Protein AF-A0A497M1I3-F1 (afdb_monomer_lite)

Sequence (72 aa):
MKLITLYLPEPYIEALDKLVSEKFYPNRAEAIRTAILDMIREELWTRKSMKAVRRKNGRRKSRRRRKIASKA

Radius of gyration: 23.24 Å; chains: 1; bounding box: 44×47×54 Å

pLDDT: mean 84.69, std 14.95, range [56.22, 98.56]

Structure (mmCIF, N/CA/C/O backbone):
data_AF-A0A497M1I3-F1
#
_entry.id   AF-A0A497M1I3-F1
#
loop_
_atom_site.group_PDB
_atom_site.id
_atom_site.type_symbol
_atom_site.label_atom_id
_atom_site.label_alt_id
_atom_site.label_comp_id
_atom_site.label_asym_id
_atom_site.label_entity_id
_atom_site.label_seq_id
_atom_site.pdbx_PDB_ins_code
_atom_site.Cartn_x
_atom_site.Cartn_y
_atom_site.Cartn_z
_atom_site.occupancy
_atom_site.B_iso_or_equiv
_atom_site.auth_seq_id
_atom_site.auth_comp_id
_atom_site.auth_asym_id
_atom_site.auth_atom_id
_atom_site.pdbx_PDB_model_num
ATOM 1 N N . MET A 1 1 ? 9.575 13.724 2.613 1.00 84.44 1 MET A N 1
ATOM 2 C CA . MET A 1 1 ? 9.366 12.524 1.764 1.00 84.44 1 MET A CA 1
ATOM 3 C C . MET A 1 1 ? 10.209 12.656 0.503 1.00 84.44 1 MET A C 1
ATOM 5 O O . MET A 1 1 ? 10.551 13.779 0.164 1.00 84.44 1 MET A O 1
ATOM 9 N N . LYS A 1 2 ? 10.574 11.552 -0.160 1.00 93.44 2 LYS A N 1
ATOM 10 C CA . LYS A 1 2 ? 11.233 11.567 -1.481 1.00 93.44 2 LYS A CA 1
ATOM 11 C C . LYS A 1 2 ? 10.229 11.104 -2.543 1.00 93.44 2 LYS A C 1
ATOM 13 O O . LYS A 1 2 ? 9.426 10.223 -2.240 1.00 93.44 2 LYS A O 1
ATOM 18 N N . LEU A 1 3 ? 10.262 11.696 -3.738 1.00 94.69 3 LEU A N 1
ATOM 19 C CA . LEU A 1 3 ? 9.409 11.293 -4.861 1.00 94.69 3 LEU A CA 1
ATOM 20 C C . LEU A 1 3 ? 9.935 9.993 -5.477 1.00 94.69 3 LEU A C 1
ATOM 22 O O . LEU A 1 3 ? 11.136 9.858 -5.706 1.00 94.69 3 LEU A O 1
ATOM 26 N N . ILE A 1 4 ? 9.028 9.056 -5.737 1.00 94.94 4 ILE A N 1
ATOM 27 C CA . ILE A 1 4 ? 9.299 7.811 -6.453 1.00 94.94 4 ILE A CA 1
ATOM 28 C C . ILE A 1 4 ? 8.231 7.688 -7.536 1.00 94.94 4 ILE A C 1
ATOM 30 O O . ILE A 1 4 ? 7.043 7.794 -7.234 1.00 94.94 4 ILE A O 1
ATOM 34 N N . THR A 1 5 ? 8.663 7.456 -8.772 1.00 96.12 5 THR A N 1
ATOM 35 C CA . THR A 1 5 ? 7.782 7.181 -9.911 1.00 96.12 5 THR A CA 1
ATOM 36 C C . THR A 1 5 ? 7.908 5.707 -10.269 1.00 96.12 5 THR A C 1
ATOM 38 O O . THR A 1 5 ? 9.020 5.185 -10.344 1.00 96.12 5 THR A O 1
ATOM 41 N N . LEU A 1 6 ? 6.781 5.031 -10.472 1.00 95.19 6 LEU A N 1
ATOM 42 C CA . LEU A 1 6 ? 6.731 3.627 -10.864 1.00 95.19 6 LEU A CA 1
ATOM 43 C C . LEU A 1 6 ? 5.567 3.386 -11.831 1.00 95.19 6 LEU A C 1
ATOM 45 O O . LEU A 1 6 ? 4.581 4.120 -11.803 1.00 95.19 6 LEU A O 1
ATOM 49 N N . TYR A 1 7 ? 5.686 2.354 -12.661 1.00 97.62 7 TYR A N 1
ATOM 50 C CA . TYR A 1 7 ? 4.617 1.899 -13.548 1.00 97.62 7 TYR A CA 1
ATOM 51 C C . TYR A 1 7 ? 3.900 0.709 -12.906 1.00 97.62 7 TYR A C 1
ATOM 53 O O . TYR A 1 7 ? 4.557 -0.216 -12.425 1.00 97.62 7 TYR A O 1
ATOM 61 N N . LEU A 1 8 ? 2.567 0.734 -12.896 1.00 97.25 8 LEU A N 1
ATOM 62 C CA . LEU A 1 8 ? 1.721 -0.359 -12.414 1.00 97.25 8 LEU A CA 1
ATOM 63 C C . LEU A 1 8 ? 0.720 -0.758 -13.503 1.00 97.25 8 LEU A C 1
ATOM 65 O O . LEU A 1 8 ? 0.318 0.103 -14.284 1.00 97.25 8 LEU A O 1
ATOM 69 N N . PRO A 1 9 ? 0.291 -2.030 -13.543 1.00 98.56 9 PRO A N 1
ATOM 70 C CA . PRO A 1 9 ? -0.856 -2.437 -14.344 1.00 98.56 9 PRO A CA 1
ATOM 71 C C . PRO A 1 9 ? -2.117 -1.651 -13.965 1.00 98.56 9 PRO A C 1
ATOM 73 O O . PRO A 1 9 ? -2.353 -1.403 -12.779 1.00 98.56 9 PRO A O 1
ATOM 76 N N . GLU A 1 10 ? -2.955 -1.342 -14.956 1.00 98.25 10 GLU A N 1
ATOM 77 C CA . GLU A 1 10 ? -4.202 -0.585 -14.766 1.00 98.25 10 GLU A CA 1
ATOM 78 C C . GLU A 1 10 ? -5.109 -1.149 -13.656 1.00 98.25 10 GLU A C 1
ATOM 80 O O . GLU A 1 10 ? -5.514 -0.377 -12.785 1.00 98.25 10 GLU A O 1
ATOM 85 N N . PRO A 1 11 ? -5.328 -2.480 -13.545 1.00 98.50 11 PRO A N 1
ATOM 86 C CA . PRO A 1 11 ? -6.187 -3.028 -12.493 1.00 98.50 11 PRO A CA 1
ATOM 87 C C . PRO A 1 11 ? -5.715 -2.698 -11.069 1.00 98.50 11 PRO A C 1
ATOM 89 O O . PRO A 1 11 ? -6.509 -2.660 -10.131 1.00 98.50 11 PRO A O 1
ATOM 92 N N . TYR A 1 12 ? -4.413 -2.465 -10.872 1.00 98.25 1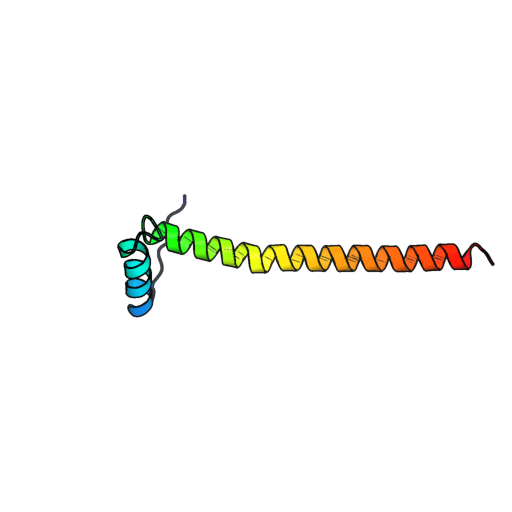2 TYR A N 1
ATOM 93 C CA . TYR A 1 12 ? -3.878 -2.100 -9.559 1.00 98.25 12 TYR A CA 1
ATOM 94 C C . TYR A 1 12 ? -4.116 -0.623 -9.253 1.00 98.25 12 TYR A C 1
ATOM 96 O O . TYR A 1 12 ? -4.336 -0.269 -8.095 1.00 98.25 12 TYR A O 1
ATOM 104 N N . ILE A 1 13 ? -4.099 0.234 -10.276 1.00 98.06 13 ILE A N 1
ATOM 105 C CA . ILE A 1 13 ? -4.465 1.644 -10.136 1.00 98.06 13 ILE A CA 1
ATOM 106 C C . ILE A 1 13 ? -5.948 1.761 -9.778 1.00 98.06 13 ILE A C 1
ATOM 108 O O . ILE A 1 13 ? -6.272 2.436 -8.802 1.00 98.06 13 ILE A O 1
ATOM 112 N N . GLU A 1 14 ? -6.818 1.025 -10.472 1.00 98.50 14 GLU A N 1
ATOM 113 C CA . GLU A 1 14 ? -8.256 0.968 -10.176 1.00 98.50 14 GLU A CA 1
ATOM 114 C C . GLU A 1 14 ? -8.535 0.466 -8.750 1.00 98.50 14 GLU A C 1
ATOM 116 O O . GLU A 1 14 ? -9.356 1.030 -8.023 1.00 98.50 14 GLU A O 1
ATOM 121 N N . ALA A 1 15 ? -7.812 -0.564 -8.298 1.00 98.31 15 ALA A N 1
ATOM 122 C CA . ALA A 1 15 ? -7.930 -1.054 -6.927 1.00 98.31 15 ALA A CA 1
ATOM 123 C C . ALA A 1 15 ? -7.501 0.003 -5.891 1.00 98.31 15 ALA A C 1
ATOM 125 O O . ALA A 1 15 ? -8.172 0.178 -4.871 1.00 98.31 15 ALA A O 1
ATOM 126 N N . LEU A 1 16 ? -6.413 0.740 -6.148 1.00 98.31 16 LEU A N 1
ATOM 127 C CA . LEU A 1 16 ? -5.979 1.851 -5.293 1.00 98.31 16 LEU A CA 1
ATOM 128 C C . LEU A 1 16 ? -7.003 2.988 -5.274 1.00 98.31 16 LEU A C 1
ATOM 130 O O . LEU A 1 16 ? -7.227 3.585 -4.222 1.00 98.31 16 LEU A O 1
ATOM 134 N N . ASP A 1 17 ? -7.635 3.278 -6.409 1.00 98.44 17 ASP A N 1
ATOM 135 C CA . ASP A 1 17 ? -8.717 4.256 -6.489 1.00 98.44 17 ASP A CA 1
ATOM 136 C C . ASP A 1 17 ? -9.910 3.864 -5.645 1.00 98.44 17 ASP A C 1
ATOM 138 O O . ASP A 1 17 ? -10.403 4.686 -4.872 1.00 98.44 17 ASP A O 1
ATOM 142 N N . LYS A 1 18 ? -10.319 2.597 -5.724 1.00 98.56 18 LYS A N 1
ATOM 143 C CA . LYS A 1 18 ? -11.418 2.074 -4.919 1.00 98.56 18 LYS A CA 1
ATOM 144 C C . LYS A 1 18 ? -11.159 2.264 -3.423 1.00 98.56 18 LYS A C 1
ATOM 146 O O . LYS A 1 18 ? -12.017 2.784 -2.709 1.00 98.56 18 LYS A O 1
ATOM 151 N N . LEU A 1 19 ? -9.947 1.944 -2.963 1.00 98.50 19 LEU A N 1
ATOM 152 C CA . LEU A 1 19 ? -9.537 2.139 -1.567 1.00 98.50 19 LEU A CA 1
ATOM 153 C C . LEU A 1 19 ? -9.646 3.605 -1.113 1.00 98.50 19 LEU A C 1
ATOM 155 O O . LEU A 1 19 ? -10.003 3.885 0.032 1.00 98.50 19 LEU A O 1
ATOM 159 N N . VAL A 1 20 ? -9.350 4.552 -2.002 1.00 98.50 20 VAL A N 1
ATOM 160 C CA . VAL A 1 20 ? -9.461 5.985 -1.707 1.00 98.50 20 VAL A CA 1
ATOM 161 C C . VAL A 1 20 ? -10.915 6.455 -1.769 1.00 98.50 20 VAL A C 1
ATOM 163 O O . VAL A 1 20 ? -11.353 7.208 -0.894 1.00 98.50 20 VAL A O 1
ATOM 166 N N . SER A 1 21 ? -11.689 6.006 -2.761 1.00 98.38 21 SER A N 1
ATOM 167 C CA . SER A 1 21 ? -13.102 6.373 -2.905 1.00 98.38 21 SER A CA 1
ATOM 168 C C . SER A 1 21 ? -13.937 5.890 -1.723 1.00 98.38 21 SER A C 1
ATOM 170 O O . SER A 1 21 ? -14.782 6.630 -1.225 1.00 98.38 21 SER A O 1
ATOM 172 N N . GLU A 1 22 ? -13.625 4.697 -1.213 1.00 98.44 22 GLU A N 1
ATOM 173 C CA . GLU A 1 22 ? -14.267 4.091 -0.043 1.00 98.44 22 GLU A CA 1
ATOM 174 C C . GLU A 1 22 ? -13.712 4.637 1.289 1.00 98.44 22 GLU A C 1
ATOM 176 O O . GLU A 1 22 ? -14.096 4.177 2.360 1.00 98.44 22 GLU A O 1
ATOM 181 N N . LYS A 1 23 ? -12.842 5.659 1.242 1.00 97.56 23 LYS A N 1
ATOM 182 C CA . LYS A 1 23 ? -12.275 6.369 2.403 1.00 97.56 23 LYS A CA 1
ATOM 183 C C . LYS A 1 23 ? -11.402 5.515 3.331 1.00 97.56 23 LYS A C 1
ATOM 185 O O . LYS A 1 23 ? -11.110 5.954 4.441 1.00 97.56 23 LYS A O 1
ATOM 190 N N . PHE A 1 24 ? -10.903 4.362 2.876 1.00 98.12 24 PHE A N 1
ATOM 191 C CA . PHE A 1 24 ? -9.903 3.591 3.628 1.00 98.12 24 PHE A CA 1
ATOM 192 C C . PHE A 1 24 ? -8.570 4.332 3.729 1.00 98.12 24 PHE A C 1
ATOM 194 O O . PHE A 1 24 ? -7.885 4.251 4.748 1.00 98.12 24 PHE A O 1
ATOM 201 N N . TYR A 1 25 ? -8.218 5.084 2.684 1.00 98.50 25 TYR A N 1
ATOM 202 C CA . TYR A 1 25 ? -7.020 5.914 2.652 1.00 98.50 25 TYR A CA 1
ATOM 203 C C . TYR A 1 25 ? -7.336 7.308 2.108 1.00 98.50 25 TYR A C 1
ATOM 205 O O . TYR A 1 25 ? -8.192 7.457 1.236 1.00 98.50 25 TYR A O 1
ATOM 213 N N . PRO A 1 26 ? -6.620 8.348 2.565 1.00 97.81 26 PRO A N 1
ATOM 214 C CA . PRO A 1 26 ? -6.855 9.716 2.109 1.00 97.81 26 PRO A CA 1
ATOM 215 C C . PRO A 1 26 ? -6.405 9.952 0.657 1.00 97.81 26 PRO A C 1
ATOM 217 O O . PRO A 1 26 ? -6.888 10.878 0.014 1.00 97.81 26 PRO A O 1
ATOM 220 N N . ASN A 1 27 ? -5.454 9.162 0.147 1.00 98.19 27 ASN A N 1
ATOM 221 C CA . ASN A 1 27 ? -4.971 9.206 -1.235 1.00 98.19 27 ASN A CA 1
ATOM 222 C C . ASN A 1 27 ? -4.196 7.922 -1.586 1.00 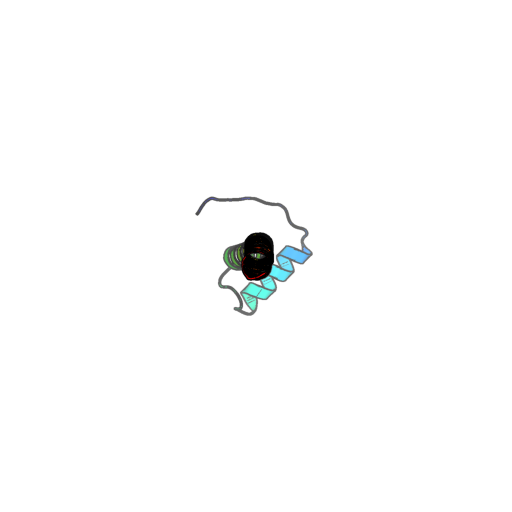98.19 27 ASN A C 1
ATOM 224 O O . ASN A 1 27 ? -3.788 7.168 -0.698 1.00 98.19 27 ASN A O 1
ATOM 228 N N . ARG A 1 28 ? -3.942 7.704 -2.887 1.00 97.62 28 ARG A N 1
ATOM 229 C CA . ARG A 1 28 ? -3.222 6.518 -3.392 1.00 97.62 28 ARG A CA 1
ATOM 230 C C . ARG A 1 28 ? -1.816 6.401 -2.799 1.00 97.62 28 ARG A C 1
ATOM 232 O O . ARG A 1 28 ? -1.347 5.303 -2.517 1.00 97.62 28 ARG A O 1
ATOM 239 N N . ALA A 1 29 ? -1.137 7.532 -2.598 1.00 97.38 29 ALA A N 1
ATOM 240 C CA . ALA A 1 29 ? 0.230 7.543 -2.097 1.00 97.38 29 ALA A CA 1
ATOM 241 C C . ALA A 1 29 ? 0.315 7.070 -0.636 1.00 97.38 29 ALA A C 1
ATOM 243 O O . ALA A 1 29 ? 1.268 6.377 -0.294 1.00 97.38 29 ALA A O 1
ATOM 244 N N . GLU A 1 30 ? -0.668 7.391 0.210 1.00 97.88 30 GLU A N 1
ATOM 245 C CA . GLU A 1 30 ? -0.765 6.836 1.566 1.00 97.88 30 GLU A CA 1
ATOM 246 C C . GLU A 1 30 ? -1.041 5.334 1.546 1.00 97.88 30 GLU A C 1
ATOM 248 O O . GLU A 1 30 ? -0.324 4.597 2.214 1.00 97.88 30 GLU A O 1
ATOM 253 N N . ALA A 1 31 ? -1.973 4.860 0.713 1.00 98.06 31 ALA A N 1
ATOM 254 C CA . ALA A 1 31 ? -2.231 3.424 0.571 1.00 98.06 31 ALA A CA 1
ATOM 255 C C . ALA A 1 31 ? -0.952 2.645 0.197 1.00 98.06 31 ALA A C 1
ATOM 257 O O . ALA A 1 31 ? -0.597 1.662 0.850 1.00 98.06 31 ALA A O 1
ATOM 258 N N . ILE A 1 32 ? -0.200 3.137 -0.797 1.00 97.75 32 ILE A N 1
ATOM 259 C CA . ILE A 1 32 ? 1.078 2.543 -1.219 1.00 97.75 32 ILE A CA 1
ATOM 260 C C . ILE A 1 32 ? 2.110 2.591 -0.083 1.00 97.75 32 ILE A C 1
ATOM 262 O O . ILE A 1 32 ? 2.797 1.602 0.173 1.00 97.75 32 ILE A O 1
ATOM 266 N N . ARG A 1 33 ? 2.233 3.725 0.620 1.00 97.00 33 ARG A N 1
ATOM 267 C CA . ARG A 1 33 ? 3.176 3.866 1.740 1.00 97.00 33 ARG A CA 1
ATOM 268 C C . ARG A 1 33 ? 2.868 2.895 2.875 1.00 97.00 33 ARG A C 1
ATOM 270 O O . ARG A 1 33 ? 3.805 2.290 3.397 1.00 97.00 33 ARG A O 1
A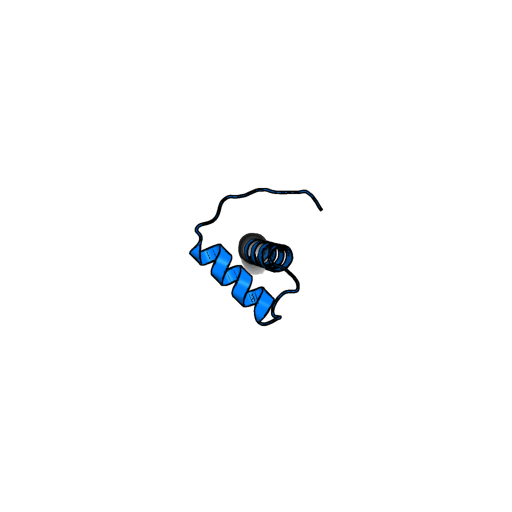TOM 277 N N . THR A 1 34 ? 1.597 2.730 3.240 1.00 97.56 34 THR A N 1
ATOM 278 C CA . THR A 1 34 ? 1.170 1.774 4.270 1.00 97.56 34 THR A CA 1
ATOM 279 C C . THR A 1 34 ? 1.473 0.343 3.843 1.00 97.56 34 THR A C 1
ATOM 281 O O . THR A 1 34 ? 2.124 -0.374 4.597 1.00 97.56 34 THR A O 1
ATOM 284 N N . ALA A 1 35 ? 1.130 -0.041 2.610 1.00 96.88 35 ALA A N 1
ATOM 285 C CA . ALA A 1 35 ? 1.425 -1.378 2.094 1.00 96.88 35 ALA A CA 1
ATOM 286 C C . ALA A 1 35 ? 2.934 -1.696 2.110 1.00 96.88 35 ALA A C 1
ATOM 288 O O . ALA A 1 35 ? 3.347 -2.769 2.553 1.00 96.88 35 ALA A O 1
ATOM 289 N N . ILE A 1 36 ? 3.780 -0.745 1.692 1.00 96.50 36 ILE A N 1
ATOM 290 C CA . ILE A 1 36 ? 5.243 -0.891 1.749 1.00 96.50 36 ILE A CA 1
ATOM 291 C C . ILE A 1 36 ? 5.723 -1.033 3.199 1.00 96.50 36 ILE A C 1
ATOM 293 O O . ILE A 1 36 ? 6.589 -1.863 3.481 1.00 96.50 36 ILE A O 1
ATOM 297 N N . LEU A 1 37 ? 5.192 -0.223 4.120 1.00 94.88 37 LEU A N 1
ATOM 298 C CA . LEU A 1 37 ? 5.549 -0.293 5.535 1.00 94.88 37 LEU A CA 1
ATOM 299 C C . LEU A 1 37 ? 5.220 -1.669 6.111 1.00 94.88 37 LEU A C 1
ATOM 301 O O . LEU A 1 37 ? 6.081 -2.269 6.753 1.00 94.88 37 LEU A O 1
ATOM 305 N N . ASP A 1 38 ? 4.014 -2.169 5.866 1.00 95.19 38 ASP A N 1
ATOM 306 C CA . ASP A 1 38 ? 3.559 -3.451 6.396 1.00 95.19 38 ASP A CA 1
ATOM 307 C C . ASP A 1 38 ? 4.408 -4.605 5.853 1.00 95.19 38 ASP A C 1
ATOM 309 O O . ASP A 1 38 ? 4.942 -5.388 6.642 1.00 95.19 38 ASP A O 1
ATOM 313 N N . MET A 1 39 ? 4.688 -4.611 4.546 1.00 95.69 39 MET A N 1
ATOM 314 C CA . MET A 1 39 ? 5.609 -5.564 3.917 1.00 95.69 39 MET A CA 1
ATOM 315 C C . MET A 1 39 ? 7.009 -5.535 4.562 1.00 95.69 39 MET A C 1
ATOM 317 O O . MET A 1 39 ? 7.581 -6.576 4.890 1.00 95.69 39 MET A O 1
ATOM 321 N N . ILE A 1 40 ? 7.588 -4.345 4.777 1.00 95.06 40 ILE A N 1
ATOM 322 C CA . ILE A 1 40 ? 8.922 -4.204 5.386 1.00 95.06 40 ILE A CA 1
ATOM 323 C C . ILE A 1 40 ? 8.925 -4.711 6.831 1.00 95.06 40 ILE A C 1
ATOM 325 O O . ILE A 1 40 ? 9.887 -5.360 7.260 1.00 95.06 40 ILE A O 1
ATOM 329 N N . ARG A 1 41 ? 7.880 -4.394 7.602 1.00 90.69 41 ARG A N 1
ATOM 330 C CA . ARG A 1 41 ? 7.740 -4.840 8.993 1.00 90.69 41 ARG A CA 1
ATOM 331 C C . ARG A 1 41 ? 7.679 -6.358 9.062 1.00 90.69 41 ARG A C 1
ATOM 333 O O . ARG A 1 41 ? 8.435 -6.949 9.836 1.00 90.69 41 ARG A O 1
ATOM 340 N N . GLU A 1 42 ? 6.838 -6.970 8.237 1.00 89.56 42 GLU A N 1
ATOM 341 C CA . GLU A 1 42 ? 6.674 -8.418 8.182 1.00 89.56 42 GLU A CA 1
ATOM 342 C C . GLU A 1 42 ? 7.992 -9.114 7.829 1.00 89.56 42 GLU A C 1
ATOM 344 O O . GLU A 1 42 ? 8.463 -9.972 8.580 1.00 89.56 42 GLU A O 1
ATOM 349 N N . GLU A 1 43 ? 8.669 -8.682 6.768 1.00 89.94 43 GLU A N 1
ATOM 350 C CA . GLU A 1 43 ? 9.886 -9.349 6.306 1.00 89.94 43 GLU A CA 1
ATOM 351 C C . GLU A 1 43 ? 11.099 -9.096 7.210 1.00 89.94 43 GLU A C 1
ATOM 353 O O . GLU A 1 43 ? 11.868 -10.011 7.525 1.00 89.94 43 GLU A O 1
ATOM 358 N N . LEU A 1 44 ? 11.313 -7.859 7.666 1.00 87.94 44 LEU A N 1
ATOM 359 C CA . LEU A 1 44 ? 12.537 -7.517 8.395 1.00 87.94 44 LEU A CA 1
ATOM 360 C C . LEU A 1 44 ? 12.433 -7.767 9.898 1.00 87.94 44 LEU A C 1
ATOM 362 O O . LEU A 1 44 ? 13.425 -8.184 10.513 1.00 87.94 44 LEU A O 1
ATOM 366 N N . TRP A 1 45 ? 11.284 -7.512 10.526 1.00 78.31 45 TRP A N 1
ATOM 367 C CA . TRP A 1 45 ? 11.155 -7.678 11.977 1.00 78.31 45 TRP A CA 1
ATOM 368 C C . TRP A 1 45 ? 10.891 -9.125 12.377 1.00 78.31 45 TRP A C 1
ATOM 370 O O . TRP A 1 45 ? 11.501 -9.585 13.348 1.00 78.31 45 TRP A O 1
ATOM 380 N N . THR A 1 46 ? 10.135 -9.891 11.589 1.00 68.06 46 THR A N 1
ATOM 381 C CA . THR A 1 46 ? 9.939 -11.332 11.831 1.00 68.06 46 THR A CA 1
ATOM 382 C C . THR A 1 46 ? 11.257 -12.101 11.703 1.00 68.06 46 THR A C 1
ATOM 384 O O . THR A 1 46 ? 11.594 -12.947 12.535 1.00 68.06 46 THR A O 1
ATOM 387 N N . ARG A 1 47 ? 12.119 -11.740 10.743 1.00 66.69 47 ARG A N 1
ATOM 388 C CA . ARG A 1 47 ? 13.467 -12.333 10.639 1.00 66.69 47 ARG A CA 1
ATOM 389 C C . ARG A 1 47 ? 14.362 -11.988 11.832 1.00 66.69 47 ARG A C 1
ATOM 391 O O . ARG A 1 47 ? 15.136 -12.837 12.288 1.00 66.69 47 ARG A O 1
ATOM 398 N N . LYS A 1 48 ? 14.282 -10.760 12.359 1.00 64.94 48 LYS A N 1
ATOM 399 C CA . LYS A 1 48 ? 15.059 -10.340 13.541 1.00 64.94 48 LYS A CA 1
ATOM 400 C C . LYS A 1 48 ? 14.589 -11.049 14.812 1.00 64.94 48 LYS A C 1
ATOM 402 O O . LYS A 1 48 ? 15.437 -11.526 15.572 1.00 64.94 48 LYS A O 1
ATOM 407 N N . SER A 1 49 ? 13.277 -11.169 15.022 1.00 64.38 49 SER A N 1
ATOM 408 C CA . SER A 1 49 ? 12.714 -11.867 16.182 1.00 64.38 49 SER A CA 1
ATOM 409 C C . SER A 1 49 ? 13.098 -13.352 16.166 1.00 64.38 49 SER A C 1
ATOM 411 O O . SER A 1 49 ? 13.636 -13.851 17.157 1.00 64.38 49 SER A O 1
ATOM 413 N N . MET A 1 50 ? 12.998 -14.029 15.016 1.00 62.00 50 MET A N 1
ATOM 414 C CA . MET A 1 50 ? 13.434 -15.424 14.864 1.00 62.00 50 MET A CA 1
ATOM 415 C C . MET A 1 50 ? 14.929 -15.622 15.160 1.00 62.00 50 MET A C 1
ATOM 417 O O . MET A 1 50 ? 15.308 -16.539 15.898 1.00 62.00 50 MET A O 1
ATOM 421 N N . LYS A 1 51 ? 15.810 -14.751 14.645 1.00 66.31 51 LYS A N 1
ATOM 422 C CA . LYS A 1 51 ? 17.258 -14.817 14.935 1.00 66.31 51 LYS A CA 1
ATOM 423 C C . LYS A 1 51 ? 17.560 -14.592 16.423 1.00 66.31 51 LYS A C 1
ATOM 425 O O . LYS A 1 51 ? 18.413 -15.284 16.990 1.00 66.31 51 LYS A O 1
ATOM 430 N N . ALA A 1 52 ? 16.854 -13.668 17.077 1.00 69.75 52 ALA A N 1
ATOM 431 C CA . ALA A 1 52 ? 17.012 -13.396 18.504 1.00 69.75 52 ALA A CA 1
ATOM 432 C C . ALA A 1 52 ? 16.556 -14.582 19.374 1.00 69.75 52 ALA A C 1
ATOM 434 O O . ALA A 1 52 ? 17.265 -14.970 20.309 1.00 69.75 52 ALA A O 1
ATOM 435 N N . VAL A 1 53 ? 15.419 -15.199 19.039 1.00 70.69 53 VAL A N 1
ATOM 436 C CA . VAL A 1 53 ? 14.894 -16.394 19.720 1.00 70.69 53 VAL A CA 1
ATOM 437 C C . VAL A 1 53 ? 15.868 -17.569 19.585 1.00 70.69 53 VAL A C 1
ATOM 439 O O . VAL A 1 53 ? 16.240 -18.176 20.594 1.00 70.69 53 VAL A O 1
ATOM 442 N N . ARG A 1 54 ? 16.388 -17.834 18.376 1.00 67.38 54 ARG A N 1
ATOM 443 C CA . ARG A 1 54 ? 17.392 -18.893 18.144 1.00 67.38 54 ARG A CA 1
ATOM 444 C C . ARG A 1 54 ? 18.660 -18.678 18.981 1.00 67.38 54 ARG A C 1
ATOM 446 O O . ARG A 1 54 ? 19.129 -19.615 19.631 1.00 67.38 54 ARG A O 1
ATOM 453 N N . ARG A 1 55 ? 19.180 -17.444 19.059 1.00 68.19 55 ARG A N 1
ATOM 454 C CA . ARG A 1 55 ? 20.344 -17.111 19.909 1.00 68.19 55 ARG A CA 1
ATOM 455 C C . ARG A 1 55 ? 20.074 -17.315 21.404 1.00 68.19 55 ARG A C 1
ATOM 457 O O . ARG A 1 55 ? 20.943 -17.839 22.107 1.00 68.19 55 ARG A O 1
ATOM 464 N N . LYS A 1 56 ? 18.896 -16.924 21.909 1.00 68.62 56 LYS A N 1
ATOM 465 C CA . LYS A 1 56 ? 18.520 -17.118 23.326 1.00 68.62 56 LYS A CA 1
ATOM 466 C C . LYS A 1 56 ? 18.419 -18.605 23.684 1.00 68.62 56 LYS A C 1
ATOM 468 O O . LYS A 1 56 ? 18.950 -19.016 24.719 1.00 68.62 56 LYS A O 1
ATOM 473 N N . ASN A 1 57 ? 17.818 -19.413 22.812 1.00 67.81 57 ASN A N 1
ATOM 474 C CA . ASN A 1 57 ? 17.654 -20.852 23.033 1.00 67.81 57 ASN A CA 1
ATOM 475 C C . ASN A 1 57 ? 18.995 -21.601 23.012 1.00 67.81 57 ASN A C 1
ATOM 47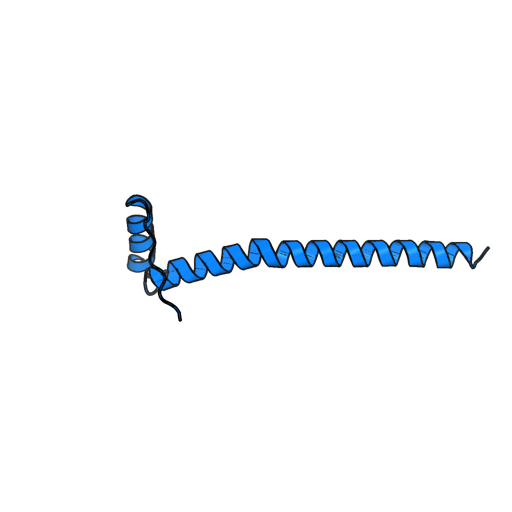7 O O . ASN A 1 57 ? 19.248 -22.421 23.899 1.00 67.81 57 ASN A O 1
ATOM 481 N N . GLY A 1 58 ? 19.903 -21.251 22.092 1.00 67.81 58 GLY A N 1
ATOM 482 C CA . GLY A 1 58 ? 21.269 -21.788 22.077 1.00 67.81 58 GLY A CA 1
ATOM 483 C C . GLY A 1 58 ? 22.042 -21.488 23.369 1.00 67.81 58 GLY A C 1
ATOM 484 O O . GLY A 1 58 ? 22.605 -22.393 23.985 1.00 67.81 58 GLY A O 1
ATOM 485 N N . ARG A 1 59 ? 21.992 -20.238 23.859 1.00 68.12 59 ARG A N 1
ATOM 486 C CA . ARG A 1 59 ? 22.641 -19.839 25.127 1.00 68.12 59 ARG A CA 1
ATOM 487 C C . ARG A 1 59 ? 22.052 -20.546 26.355 1.00 68.12 59 ARG A C 1
ATOM 489 O O . ARG A 1 59 ? 22.807 -20.924 27.253 1.00 68.12 59 ARG A O 1
ATOM 496 N N . ARG A 1 60 ? 20.728 -20.741 26.414 1.00 65.12 60 ARG A N 1
ATOM 497 C CA . ARG A 1 60 ? 20.061 -21.475 27.510 1.00 65.12 60 ARG A CA 1
ATOM 498 C C . ARG A 1 60 ? 20.502 -22.940 27.567 1.00 65.12 60 ARG A C 1
ATOM 500 O O . ARG A 1 60 ? 20.801 -23.431 28.656 1.00 65.12 60 ARG A O 1
ATOM 507 N N . LYS A 1 61 ? 20.595 -23.618 26.417 1.00 61.16 61 LYS A N 1
ATOM 508 C CA . LYS A 1 61 ? 21.016 -25.029 26.339 1.00 61.16 61 LYS A CA 1
ATOM 509 C C . LYS A 1 61 ? 22.467 -25.213 26.801 1.00 61.16 61 LYS A C 1
ATOM 511 O O . LYS A 1 61 ? 22.732 -26.093 27.616 1.00 61.16 61 LYS A O 1
ATOM 516 N N . SER A 1 62 ? 23.380 -24.332 26.383 1.00 62.50 62 SER A N 1
ATOM 517 C CA . SER A 1 62 ? 24.784 -24.376 26.821 1.00 62.50 62 SER A CA 1
ATOM 518 C C . SER A 1 62 ? 24.954 -24.094 28.317 1.00 62.50 62 SER A C 1
ATOM 520 O O . SER A 1 62 ? 25.750 -24.756 28.978 1.00 62.50 62 SER A O 1
ATOM 522 N N . ARG A 1 63 ? 24.175 -23.162 28.888 1.00 68.44 63 ARG A N 1
ATOM 523 C CA . ARG A 1 63 ? 24.188 -22.895 30.338 1.00 68.44 63 ARG A CA 1
ATOM 524 C C . ARG A 1 63 ? 23.673 -24.072 31.165 1.00 68.44 63 ARG A C 1
ATOM 526 O O . ARG A 1 63 ? 24.267 -24.372 32.194 1.00 68.44 63 ARG A O 1
ATOM 533 N N . ARG A 1 64 ? 22.607 -24.753 30.724 1.00 64.25 64 ARG A N 1
ATOM 534 C CA . ARG A 1 64 ? 22.111 -25.969 31.395 1.00 64.25 64 ARG A CA 1
ATOM 535 C C . ARG A 1 64 ? 23.147 -27.091 31.362 1.00 64.25 64 ARG A C 1
ATOM 537 O O . ARG A 1 64 ? 23.413 -27.673 32.402 1.00 64.25 64 ARG A O 1
ATOM 544 N N . ARG A 1 65 ? 23.788 -27.331 30.213 1.00 64.81 65 ARG A N 1
ATOM 545 C CA . ARG A 1 65 ? 24.854 -28.343 30.089 1.00 64.81 65 ARG A CA 1
ATOM 546 C C . ARG A 1 65 ? 26.043 -28.062 31.011 1.00 64.81 65 ARG A C 1
ATOM 548 O O . ARG A 1 65 ? 26.476 -28.969 31.705 1.00 64.81 65 ARG A O 1
ATOM 555 N N . ARG A 1 66 ? 26.508 -26.808 31.089 1.00 67.94 66 ARG A N 1
ATOM 556 C CA . ARG A 1 66 ? 27.589 -26.421 32.015 1.00 67.94 66 ARG A CA 1
ATOM 557 C C . ARG A 1 66 ? 27.212 -26.611 33.486 1.00 67.94 66 ARG A C 1
ATOM 559 O O . ARG A 1 66 ? 28.040 -27.080 34.244 1.00 67.94 66 ARG A O 1
A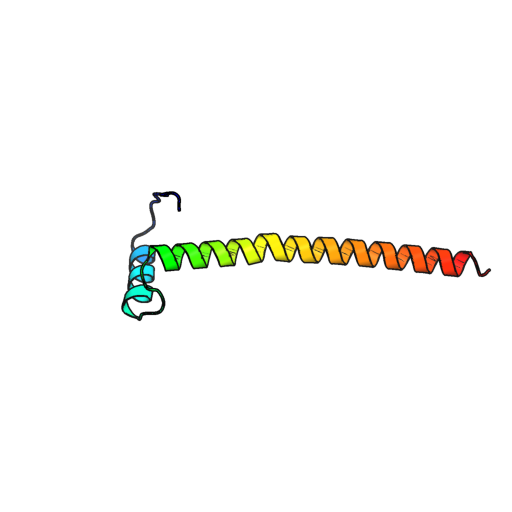TOM 566 N N . LYS A 1 67 ? 25.971 -26.291 33.876 1.00 62.88 67 LYS A N 1
ATOM 567 C CA . LYS A 1 67 ? 25.492 -26.490 35.257 1.00 62.88 67 LYS A CA 1
ATOM 568 C C . LYS A 1 67 ? 25.341 -27.961 35.652 1.00 62.88 67 LYS A C 1
ATOM 570 O O . LYS A 1 67 ? 25.482 -28.274 36.824 1.00 62.88 67 LYS A O 1
ATOM 575 N N . ILE 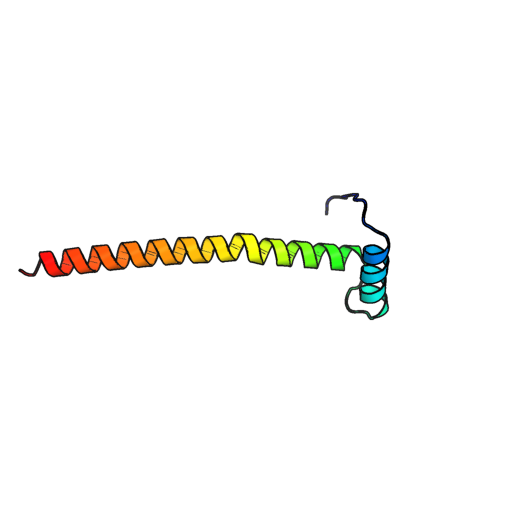A 1 68 ? 24.999 -28.833 34.704 1.00 69.25 68 ILE A N 1
ATOM 576 C CA . ILE A 1 68 ? 24.886 -30.278 34.951 1.00 69.25 68 ILE A CA 1
ATOM 577 C C . ILE A 1 68 ? 26.286 -30.891 35.072 1.00 69.25 68 ILE A C 1
ATOM 579 O O . ILE A 1 68 ? 26.529 -31.656 35.993 1.00 69.25 68 ILE A O 1
ATOM 583 N N . ALA A 1 69 ? 27.217 -30.492 34.200 1.00 64.50 69 ALA A N 1
ATOM 584 C CA . ALA A 1 69 ? 28.598 -30.975 34.222 1.00 64.50 69 ALA A CA 1
ATOM 585 C C . ALA A 1 69 ? 29.421 -30.477 35.425 1.00 64.50 69 ALA A C 1
ATOM 587 O O . ALA A 1 69 ? 30.409 -31.103 35.763 1.00 64.50 69 ALA A O 1
ATOM 588 N N . SER A 1 70 ? 29.038 -29.365 36.062 1.00 68.38 70 SER A N 1
ATOM 589 C CA . SER A 1 70 ? 29.719 -28.836 37.255 1.00 68.38 70 SER A CA 1
ATOM 590 C C . SER A 1 70 ? 29.139 -29.343 38.582 1.00 68.38 70 SER A C 1
ATOM 592 O O . SER A 1 70 ? 29.490 -28.809 39.629 1.00 68.38 70 SER A O 1
ATOM 594 N N . LYS A 1 71 ? 28.149 -30.244 38.542 1.00 66.06 71 LYS A N 1
ATOM 595 C CA . LYS A 1 71 ? 27.453 -30.782 39.726 1.00 66.06 71 LYS A CA 1
ATOM 596 C C . LYS A 1 71 ? 27.679 -32.295 39.902 1.00 66.06 71 LYS A C 1
ATOM 598 O O . LYS A 1 71 ? 27.127 -32.873 40.832 1.00 66.06 71 LYS A O 1
ATOM 603 N N . ALA A 1 72 ? 28.449 -32.903 39.002 1.00 56.22 72 ALA A N 1
ATOM 604 C CA . ALA A 1 72 ? 29.014 -34.244 39.116 1.00 56.22 72 ALA A CA 1
ATOM 605 C C . ALA A 1 72 ? 30.495 -34.102 39.476 1.00 56.22 72 ALA A C 1
ATOM 607 O O . ALA A 1 72 ? 30.990 -34.975 40.214 1.00 56.22 72 ALA A O 1
#

Foldseek 3Di:
DDDDDDDDPPVVVVVLVVCCVVPVDVHSVRVVVVVVVVVCCVPPVVVVVVVVVVVVVVVVVVVVVVVVVVVD

Secondary structure (DSSP, 8-state):
---------HHHHHHHHHHHHTTSSSSHHHHHHHHHHHHHHHHHHHHHHHHHHHHHHHHHHHHHHHHHHT--